Protein 6C4Q (pdb70)

Secondary structure (DSSP, 8-state):
-HHHHTSPPS---HHHHHHHHHHHTS-GGG--TT----S---HHHHH--HHHHHHHS----HHHHHHS-SHHHHHHHHHH--

Structure (mmCIF, N/CA/C/O backbone):
data_6C4Q
#
_entry.id   6C4Q
#
_cell.length_a   51.889
_cell.length_b   51.889
_cell.length_c   74.427
_cell.angle_alpha   90.00
_cell.angle_beta   90.00
_cell.angle_gamma   90.00
#
_symmetry.space_group_name_H-M   'P 43 21 2'
#
loop_
_entity.id
_entity.type
_entity.pdbx_description
1 polymer 'Polyketide synthase Pks13'
2 non-polymer (4S)-2-METHYL-2,4-PENTANEDIOL
3 non-polymer 1,2-ETHANEDIOL
4 water water
#
loop_
_atom_site.group_PDB
_atom_site.id
_atom_site.type_symbol
_atom_site.label_atom_id
_atom_site.label_alt_id
_atom_site.label_comp_id
_atom_site.label_asym_id
_atom_site.label_entity_id
_atom_site.label_seq_id
_atom_site.pdbx_PDB_ins_code
_atom_site.Cartn_x
_atom_site.Cartn_y
_atom_site.Cartn_z
_atom_site.occupancy
_atom_site.B_iso_or_equiv
_atom_site.auth_seq_id
_atom_site.auth_comp_id
_atom_site.auth_asym_id
_atom_site.aut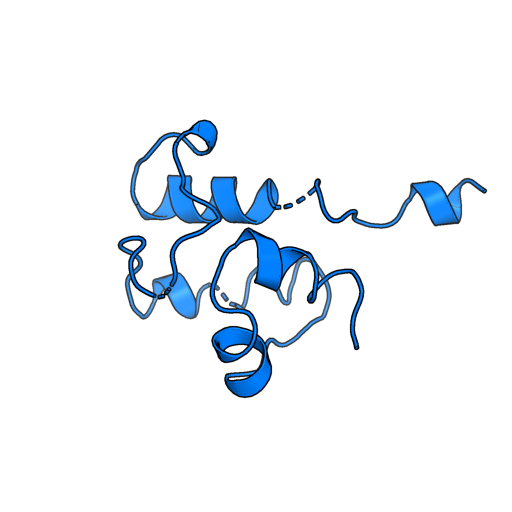h_atom_id
_atom_site.pdbx_PDB_model_num
ATOM 1 N N . ALA A 1 14 ? 19.211 22.976 12.284 1.00 46.32 11 ALA A N 1
ATOM 2 C CA . ALA A 1 14 ? 19.619 22.095 11.139 1.00 44.09 11 ALA A CA 1
ATOM 3 C C . ALA A 1 14 ? 18.482 21.936 10.117 1.00 39.85 11 ALA A C 1
ATOM 4 O O . ALA A 1 14 ? 17.312 22.079 10.479 1.00 37.84 11 ALA A O 1
ATOM 6 N N . PRO A 1 15 ? 18.821 21.643 8.838 1.00 38.39 12 PRO A N 1
ATOM 7 C CA . PRO A 1 15 ? 17.827 21.456 7.771 1.00 35.37 12 PRO A CA 1
ATOM 8 C C . PRO A 1 15 ? 16.614 20.599 8.138 1.00 32.58 12 PRO A C 1
ATOM 9 O O . PRO A 1 15 ? 15.476 21.016 7.907 1.00 31.36 12 PRO A O 1
ATOM 13 N N . ALA A 1 16 ? 16.844 19.426 8.724 1.00 30.33 13 ALA A N 1
ATOM 14 C CA . ALA A 1 16 ? 15.732 18.535 9.048 1.00 28.78 13 ALA A CA 1
ATOM 15 C C . ALA A 1 16 ? 14.844 19.087 10.175 1.00 27.96 13 ALA A C 1
ATOM 16 O O . ALA A 1 16 ? 13.694 18.676 10.284 1.00 28.87 13 ALA A O 1
ATOM 18 N N . GLU A 1 17 ? 15.363 20.012 10.992 1.00 30.53 14 GLU A N 1
ATOM 19 C CA . GLU A 1 17 ? 14.587 20.677 12.059 1.00 30.43 14 GLU A CA 1
ATOM 20 C C . GLU A 1 17 ? 13.683 21.773 11.445 1.00 26.49 14 GLU A C 1
ATOM 21 O O . GLU A 1 17 ? 12.489 21.895 11.780 1.00 27.00 14 GLU A O 1
ATOM 27 N N . ARG A 1 18 ? 14.247 22.548 10.530 1.00 25.02 15 ARG A N 1
ATOM 28 C CA . ARG A 1 18 ? 13.490 23.569 9.814 1.00 24.28 15 ARG A CA 1
ATOM 29 C C . ARG A 1 18 ? 12.446 22.901 8.922 1.00 20.36 15 ARG A C 1
ATOM 30 O O . ARG A 1 18 ? 11.441 23.521 8.539 1.00 21.66 15 ARG A O 1
ATOM 38 N N . ALA A 1 19 ? 12.658 21.625 8.647 1.00 16.86 16 ALA A N 1
ATOM 39 C CA . ALA A 1 19 ? 11.795 20.886 7.746 1.00 15.14 16 ALA A CA 1
ATOM 40 C C . ALA A 1 19 ? 10.434 20.535 8.294 1.00 13.96 16 ALA A C 1
ATOM 41 O O . ALA A 1 19 ? 9.493 20.372 7.502 1.00 13.79 16 ALA A O 1
ATOM 43 N N A GLU A 1 20 ? 10.319 20.400 9.611 0.50 12.70 17 GLU A N 1
ATOM 44 N N B GLU A 1 20 ? 10.330 20.348 9.599 0.50 12.63 17 GLU A N 1
ATOM 45 C CA A GLU A 1 20 ? 9.094 19.926 10.230 0.50 12.86 17 GLU A CA 1
ATOM 46 C CA B GLU A 1 20 ? 9.092 19.891 10.172 0.50 12.11 17 GLU A CA 1
ATOM 47 C C A GLU A 1 20 ? 7.925 20.864 10.064 0.50 13.60 17 GLU A C 1
ATOM 48 C C B GLU A 1 20 ? 7.935 20.839 9.919 0.50 11.16 17 GLU A C 1
ATOM 49 O O A GLU A 1 20 ? 8.093 22.086 10.062 0.50 13.48 17 GLU A O 1
ATOM 50 O O B GLU A 1 20 ? 8.122 22.036 9.696 0.50 14.11 17 GLU A O 1
ATOM 61 N N . LEU A 1 21 ? 6.738 20.271 9.960 1.00 11.80 18 LEU A N 1
ATOM 62 C CA . LEU A 1 21 ? 5.514 21.026 9.887 1.00 11.33 18 LEU A CA 1
ATOM 63 C C . LEU A 1 21 ? 5.429 21.855 11.177 1.00 11.09 18 LEU A C 1
ATOM 64 O O . LEU A 1 21 ? 5.602 21.336 12.279 1.00 11.98 18 LEU A O 1
ATOM 69 N N . THR A 1 22 ? 5.177 23.149 11.029 1.00 10.69 19 THR A N 1
ATOM 70 C CA . THR A 1 22 ? 5.160 24.098 12.152 1.00 11.52 19 THR A CA 1
ATOM 71 C C . THR A 1 22 ? 3.750 24.421 12.637 1.00 10.10 19 THR A C 1
ATOM 72 O O . THR A 1 22 ? 2.760 24.139 11.960 1.00 10.19 19 THR A O 1
ATOM 76 N N . VAL A 1 23 ? 3.664 25.028 13.824 1.00 10.76 20 VAL A N 1
ATOM 77 C CA . VAL A 1 23 ? 2.376 25.459 14.354 1.00 10.46 20 VAL A CA 1
ATOM 78 C C . VAL A 1 23 ? 1.698 26.488 13.413 1.00 10.83 20 VAL A C 1
ATOM 79 O O . VAL A 1 23 ? 0.515 26.333 13.092 1.00 10.72 20 VAL A O 1
ATOM 83 N N . PRO A 1 24 ? 2.437 27.510 12.916 1.00 11.43 21 PRO A N 1
ATOM 84 C CA . PRO A 1 24 ? 1.777 28.421 11.964 1.00 11.80 21 PRO A CA 1
ATOM 85 C C . PRO A 1 24 ? 1.260 27.703 10.711 1.00 11.16 21 PRO A C 1
ATOM 86 O O . PRO A 1 24 ? 0.183 28.043 10.209 1.00 11.31 21 PRO A O 1
ATOM 90 N N A GLU A 1 25 ? 2.023 26.729 10.201 0.50 10.13 22 GLU A N 1
ATOM 91 N N B GLU A 1 25 ? 2.008 26.721 10.208 0.50 10.68 22 GLU A N 1
ATOM 92 C CA A GLU A 1 25 ? 1.548 25.949 9.054 0.50 10.30 22 GLU A CA 1
ATOM 93 C CA B GLU A 1 25 ? 1.536 25.958 9.053 0.50 10.76 22 GLU A CA 1
ATOM 94 C C A GLU A 1 25 ? 0.288 25.152 9.399 0.50 9.77 22 GLU A C 1
ATOM 95 C C B GLU A 1 25 ? 0.307 25.109 9.380 0.50 9.95 22 GLU A C 1
ATOM 96 O O A GLU A 1 25 ? -0.648 25.088 8.597 0.50 10.26 22 GLU A O 1
ATOM 97 O O B GLU A 1 25 ? -0.588 24.961 8.543 0.50 10.36 22 GLU A O 1
ATOM 116 N N . ARG A 1 27 ? -1.943 25.816 11.758 1.00 9.14 24 ARG A N 1
ATOM 117 C CA . ARG A 1 27 ? -3.044 26.767 11.877 1.00 9.38 24 ARG A CA 1
ATOM 118 C C . ARG A 1 27 ? -3.571 27.162 10.503 1.00 9.65 24 ARG A C 1
ATOM 119 O O . ARG A 1 27 ? -4.780 27.218 10.267 1.00 9.98 24 ARG A O 1
ATOM 127 N N . GLN A 1 28 ? -2.650 27.465 9.585 1.00 10.03 25 GLN A N 1
ATOM 128 C CA . GLN A 1 28 ? -3.020 27.850 8.238 1.00 10.06 25 GLN A CA 1
ATOM 129 C C . GLN A 1 28 ? -3.790 26.724 7.546 1.00 10.35 25 GLN A C 1
ATOM 130 O O . GLN A 1 28 ? -4.792 26.964 6.865 1.00 10.80 25 GLN A O 1
ATOM 136 N N . TRP A 1 29 ? -3.318 25.498 7.713 1.00 9.91 26 TRP A N 1
ATOM 137 C CA . TRP A 1 29 ? -3.987 24.355 7.095 1.00 10.15 26 TRP A CA 1
ATOM 138 C C . TRP A 1 29 ? -5.424 24.246 7.619 1.00 9.74 26 TRP A C 1
ATOM 139 O O . TRP A 1 29 ? -6.349 24.031 6.837 1.00 10.76 26 TRP A O 1
ATOM 150 N N . LEU A 1 30 ? -5.618 24.404 8.929 1.00 9.41 27 LEU A N 1
ATOM 151 C CA . LEU A 1 30 ? -6.960 24.336 9.503 1.00 9.61 27 LEU A CA 1
ATOM 152 C C . LEU A 1 30 ? -7.857 25.471 9.026 1.00 9.38 27 LEU A C 1
ATOM 153 O O . LEU A 1 30 ? -9.030 25.254 8.722 1.00 10.10 27 LEU A O 1
ATOM 158 N N . ARG A 1 31 ? -7.330 26.690 8.977 1.00 9.62 28 ARG A N 1
ATOM 159 C CA . ARG A 1 31 ? -8.144 27.806 8.445 1.00 10.99 28 ARG A CA 1
ATOM 160 C C . ARG A 1 31 ? -8.544 27.544 6.987 1.00 11.36 28 ARG A C 1
ATOM 161 O O . ARG A 1 31 ? -9.676 27.813 6.584 1.00 12.13 28 ARG A O 1
ATOM 169 N N . ASN A 1 32 ? -7.599 27.040 6.191 1.00 11.17 29 ASN A N 1
ATOM 170 C CA . ASN A 1 32 ? -7.873 26.715 4.796 1.00 12.65 29 ASN A CA 1
ATOM 171 C C . ASN A 1 32 ? -8.944 25.620 4.688 1.00 11.48 29 ASN A C 1
ATOM 172 O O . ASN A 1 32 ? -9.856 25.709 3.8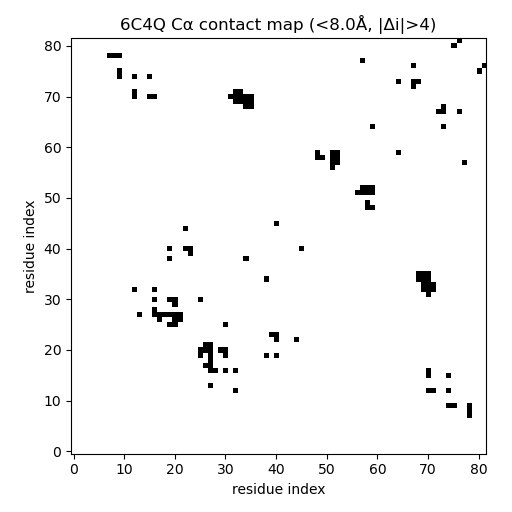67 1.00 12.51 29 ASN A O 1
ATOM 177 N N . TRP A 1 33 ? -8.833 24.588 5.532 1.00 10.59 30 TRP A N 1
ATOM 178 C CA . TRP A 1 33 ? -9.761 23.468 5.492 1.00 11.50 30 TRP A CA 1
ATOM 179 C C . TRP A 1 33 ? -11.171 23.951 5.836 1.00 10.81 30 TRP A C 1
ATOM 180 O O . TRP A 1 33 ? -12.142 23.706 5.098 1.00 11.78 30 TRP A O 1
ATOM 191 N N . VAL A 1 34 ? -11.279 24.641 6.959 1.00 10.73 31 VAL A N 1
ATOM 192 C CA . VAL A 1 34 ? -12.573 25.132 7.414 1.00 11.35 31 VAL A CA 1
ATOM 193 C C . VAL A 1 34 ? -13.160 26.137 6.412 1.00 12.13 31 VAL A C 1
ATOM 194 O O . VAL A 1 34 ? -14.341 26.052 6.065 1.00 13.58 31 VAL A O 1
ATOM 198 N N . GLY A 1 35 ? -12.322 27.047 5.914 1.00 12.38 32 GLY A N 1
ATOM 199 C CA . GLY A 1 35 ? -12.791 28.046 4.950 1.00 13.84 32 GLY A CA 1
ATOM 200 C C . GLY A 1 35 ? -13.398 27.386 3.721 1.00 14.72 32 GLY A C 1
ATOM 201 O O . GLY A 1 35 ? -14.473 27.769 3.255 1.00 17.11 32 GLY A O 1
ATOM 202 N N . LYS A 1 36 ? -12.723 26.371 3.199 1.00 14.38 33 LYS A N 1
ATOM 203 C CA . LYS A 1 36 ? -13.236 25.663 2.027 1.00 16.46 33 LYS A CA 1
ATOM 204 C C . LYS A 1 36 ? -14.555 24.956 2.363 1.00 15.48 33 LYS A C 1
ATOM 205 O O . LYS A 1 36 ? -15.498 24.977 1.562 1.00 18.64 33 LYS A O 1
ATOM 211 N N . ALA A 1 37 ? -14.634 24.354 3.542 1.00 15.29 34 ALA A N 1
ATOM 212 C CA . ALA A 1 37 ? -15.824 23.599 3.918 1.00 15.51 34 ALA A CA 1
ATOM 213 C C . ALA A 1 37 ? -17.056 24.450 4.127 1.00 16.49 34 ALA A C 1
ATOM 214 O O . ALA A 1 37 ? -18.168 24.013 3.828 1.00 21.26 34 ALA A O 1
ATOM 216 N N . VAL A 1 38 ? -16.868 25.660 4.650 1.00 17.19 35 VAL A N 1
ATOM 217 C CA . VAL A 1 38 ? -18.002 26.531 4.966 1.00 19.34 35 VAL A CA 1
ATOM 218 C C . VAL A 1 38 ? -18.190 27.690 3.982 1.00 22.15 35 VAL A C 1
ATOM 219 O O . VAL A 1 38 ? -19.125 28.469 4.125 1.00 24.83 35 VAL A O 1
ATOM 223 N N . GLY A 1 39 ? -17.315 27.793 2.985 1.00 20.66 36 GLY A N 1
ATOM 224 C CA . GLY A 1 39 ? -17.424 28.832 1.963 1.00 24.91 36 GLY A CA 1
ATOM 225 C C . GLY A 1 39 ? -17.065 30.229 2.440 1.00 23.96 36 GLY A C 1
ATOM 226 O O . GLY A 1 39 ? -17.752 31.197 2.103 1.00 29.18 36 GLY A O 1
ATOM 227 N N . LYS A 1 40 ? -15.993 30.327 3.225 1.00 21.90 37 LYS A N 1
ATOM 228 C CA . LYS A 1 40 ? -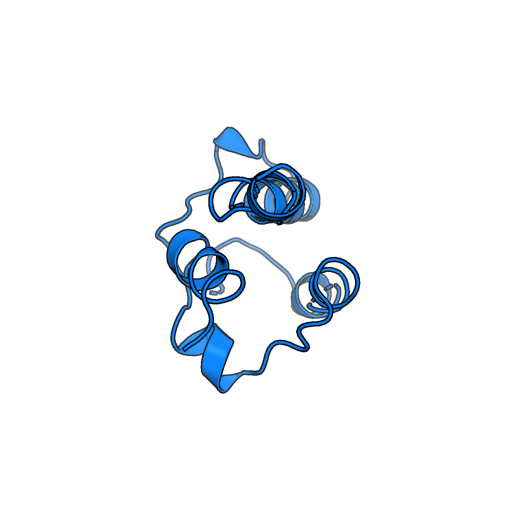15.492 31.604 3.729 1.00 21.94 37 LYS A CA 1
ATOM 229 C C . LYS A 1 40 ? -14.008 31.711 3.464 1.00 19.53 37 LYS A C 1
ATOM 230 O O . LYS A 1 40 ? -13.308 30.693 3.367 1.00 20.42 37 LYS A O 1
ATOM 236 N N . ALA A 1 41 ? -13.522 32.945 3.383 1.00 20.54 38 ALA A N 1
ATOM 237 C CA . ALA A 1 41 ? -12.099 33.200 3.212 1.00 20.72 38 ALA A CA 1
ATOM 238 C C . ALA A 1 41 ? -11.341 32.640 4.425 1.00 18.17 38 ALA A C 1
ATOM 239 O O . ALA A 1 41 ? -11.728 32.902 5.568 1.00 19.08 38 ALA A O 1
ATOM 241 N N . PRO A 1 42 ? -10.258 31.875 4.189 1.00 18.51 39 PRO A N 1
ATOM 242 C CA . PRO A 1 42 ? -9.507 31.322 5.324 1.00 16.73 39 PRO A CA 1
ATOM 243 C C . PRO A 1 42 ? -9.010 32.379 6.319 1.00 17.15 39 PRO A C 1
ATOM 244 O O . PRO A 1 42 ? -8.995 32.125 7.518 1.00 16.72 39 PRO A O 1
ATOM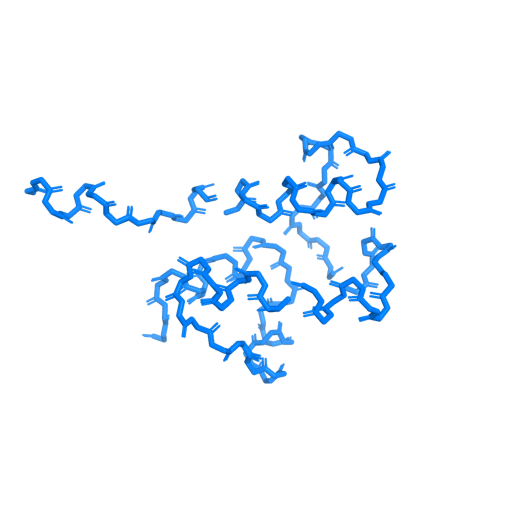 248 N N . ASP A 1 43 ? -8.636 33.565 5.833 1.00 19.10 40 ASP A N 1
ATOM 249 C CA . ASP A 1 43 ? -8.170 34.627 6.731 1.00 22.42 40 ASP A CA 1
ATOM 250 C C . ASP A 1 43 ? -9.254 35.069 7.708 1.00 21.02 40 ASP A C 1
ATOM 251 O O . ASP A 1 43 ? -8.939 35.667 8.738 1.00 23.94 40 ASP A O 1
ATOM 256 N N . SER A 1 44 ? -10.520 34.813 7.375 1.00 20.04 41 SER A N 1
ATOM 257 C CA . SER A 1 44 ? -11.631 35.233 8.234 1.00 20.81 41 SER A CA 1
ATOM 258 C C . SER A 1 44 ? -12.007 34.229 9.318 1.00 18.31 41 SER A C 1
ATOM 259 O O . SER A 1 44 ? -12.835 34.553 10.156 1.00 21.70 41 SER A O 1
ATOM 262 N N . ILE A 1 45 ? -11.422 33.034 9.296 1.00 15.49 42 ILE A N 1
ATOM 263 C CA . ILE A 1 45 ? -11.798 31.987 10.227 1.00 13.60 42 ILE A CA 1
ATOM 264 C C . ILE A 1 45 ? -11.233 32.286 11.615 1.00 12.92 42 ILE A C 1
ATOM 265 O O . ILE A 1 45 ? -10.028 32.511 11.776 1.00 14.62 42 ILE A O 1
ATOM 270 N N . ASP A 1 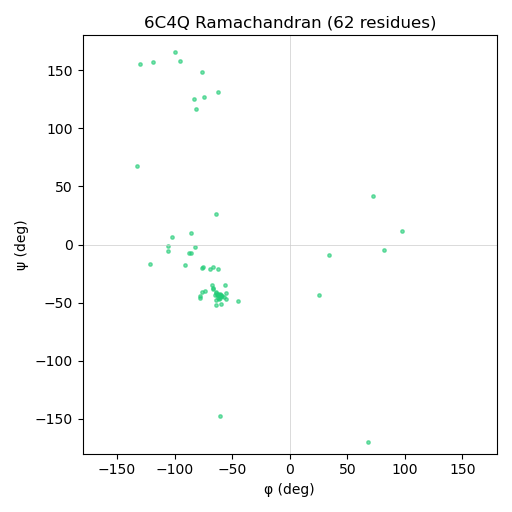46 ? -12.108 32.267 12.607 1.00 12.84 43 ASP A N 1
ATOM 271 C CA . ASP A 1 46 ? -11.723 32.602 13.968 1.00 12.05 43 ASP A CA 1
ATOM 272 C C . ASP A 1 46 ? -11.077 31.402 14.650 1.00 11.18 43 ASP A C 1
ATOM 273 O O . ASP A 1 46 ? -11.723 30.372 14.855 1.00 11.92 43 ASP A O 1
ATOM 278 N N . GLU A 1 47 ? -9.805 31.551 15.013 1.00 10.65 44 GLU A N 1
ATOM 279 C CA . GLU A 1 47 ? -9.049 30.474 15.621 1.00 9.80 44 GLU A CA 1
ATOM 280 C C . GLU A 1 47 ? -9.254 30.307 17.120 1.00 9.10 44 GLU A C 1
ATOM 281 O O . GLU A 1 47 ? -8.673 29.389 17.715 1.00 9.71 44 GLU A O 1
ATOM 287 N N . SER A 1 48 ? -10.066 31.185 17.716 1.00 9.62 45 SER A N 1
ATOM 288 C CA . SER A 1 48 ? -10.284 31.199 19.160 1.00 9.82 45 SER A CA 1
ATOM 289 C C . SER A 1 48 ? -11.622 30.663 19.615 1.00 9.71 45 SER A C 1
ATOM 290 O O . SER A 1 48 ? -11.869 30.599 20.820 1.00 11.48 45 SER A O 1
ATOM 293 N N . VAL A 1 49 ? -12.503 30.341 18.678 1.00 10.48 46 VAL A N 1
ATOM 294 C CA . VAL A 1 49 ? -13.815 29.822 19.057 1.00 10.80 46 VAL A CA 1
ATOM 295 C C . VAL A 1 49 ? -13.789 28.292 19.042 1.00 10.34 46 VAL A C 1
ATOM 296 O O . VAL A 1 49 ? -12.954 27.689 18.378 1.00 10.77 46 VAL A O 1
ATOM 300 N N . PRO A 1 50 ? -14.714 27.646 19.766 1.00 10.58 47 PRO A N 1
ATOM 301 C CA . PRO A 1 50 ? -14.775 26.196 19.710 1.00 10.71 47 PRO A CA 1
ATOM 302 C C . PRO A 1 50 ? -15.049 25.768 18.276 1.00 10.20 47 PRO A C 1
ATOM 303 O O . PRO A 1 50 ? -15.921 26.349 17.602 1.00 10.98 47 PRO A O 1
ATOM 323 N N . VAL A 1 52 ? -16.613 23.358 17.113 1.00 11.30 49 VAL A N 1
ATOM 324 C CA . VAL A 1 52 ? -18.013 22.932 16.897 1.00 12.96 49 VAL A CA 1
ATOM 325 C C . VAL A 1 52 ? -18.931 24.118 16.573 1.00 12.75 49 VAL A C 1
ATOM 326 O O . VAL A 1 52 ? -20.082 23.911 16.187 1.00 14.78 49 VAL A O 1
ATOM 330 N N . GLU A 1 53 ? -18.424 25.346 16.702 1.00 11.87 50 GLU A N 1
ATOM 331 C CA . GLU A 1 53 ? -19.191 26.558 16.367 1.00 13.27 50 GLU A CA 1
ATOM 332 C C . GLU A 1 53 ? -18.826 27.177 15.019 1.00 12.60 50 GLU A C 1
ATOM 333 O O . GLU A 1 53 ? -19.364 28.221 14.668 1.00 17.88 50 GLU A O 1
ATOM 339 N N . LEU A 1 54 ? -17.982 26.512 14.240 1.00 11.33 51 LEU A N 1
ATOM 340 C CA . LEU A 1 54 ? -17.508 27.063 12.979 1.00 11.73 51 LEU A CA 1
ATOM 341 C C . LEU A 1 54 ? -18.394 26.821 11.769 1.00 13.13 51 LEU A C 1
ATOM 342 O O . LEU A 1 54 ? -18.113 27.358 10.695 1.00 16.21 51 LEU A O 1
ATOM 347 N N . GLY A 1 55 ? -19.430 26.007 11.922 1.00 12.38 52 GLY A N 1
ATOM 348 C CA . GLY A 1 55 ? -20.357 25.724 10.826 1.00 13.74 52 GLY A CA 1
ATOM 349 C C . GLY A 1 55 ? -20.085 24.422 10.070 1.00 12.70 52 GLY A C 1
ATOM 350 O O . GLY A 1 55 ? -20.674 24.205 9.014 1.00 14.74 52 GLY A O 1
ATOM 351 N N . LEU A 1 56 ? -19.213 23.573 10.603 1.00 11.90 53 LEU A N 1
ATOM 352 C CA . LEU A 1 56 ? -18.911 22.302 9.958 1.00 12.69 53 LEU A CA 1
ATOM 353 C C . LEU A 1 56 ? -20.031 21.299 10.186 1.00 11.58 53 LEU A C 1
ATOM 354 O O . LEU A 1 56 ? -20.697 21.299 11.232 1.00 13.61 53 LEU A O 1
ATOM 359 N N . SER A 1 57 ? -20.238 20.426 9.216 1.00 12.21 54 SER A N 1
ATOM 360 C CA . SER A 1 57 ? -21.161 19.300 9.374 1.00 12.21 54 SER A CA 1
ATOM 361 C C . SER A 1 57 ? -20.435 18.147 10.070 1.00 11.22 54 SER A C 1
ATOM 362 O O . SER A 1 57 ? -19.192 18.157 10.215 1.00 11.41 54 SER A O 1
ATOM 365 N N A SER A 1 58 ? -21.189 17.129 10.484 0.50 11.67 55 SER A N 1
ATOM 366 N N B SER A 1 58 ? -21.202 17.131 10.474 0.50 11.89 55 SER A N 1
ATOM 367 C CA A SER A 1 58 ? -20.550 15.952 11.068 0.50 10.78 55 SER A CA 1
ATOM 368 C CA B SER A 1 58 ? -20.596 15.944 11.075 0.50 11.45 55 SER A CA 1
ATOM 369 C C A SER A 1 58 ? -19.637 15.275 10.048 0.50 10.27 55 SER A C 1
ATOM 370 C C B SER A 1 58 ? -19.681 15.224 10.069 0.50 11.22 55 SER A C 1
ATOM 371 O O A SER A 1 58 ? -18.525 14.880 10.387 0.50 10.21 55 SER A O 1
ATOM 372 O O B SER A 1 58 ? -18.610 14.757 10.445 0.50 11.62 55 SER A O 1
ATOM 377 N N . ARG A 1 59 ? -20.091 15.147 8.795 1.00 10.92 56 ARG A N 1
ATOM 378 C CA . ARG A 1 59 ? -19.236 14.547 7.775 1.00 11.01 56 ARG A CA 1
ATOM 379 C C . ARG A 1 59 ? -17.990 15.395 7.527 1.00 10.73 56 ARG A C 1
ATOM 380 O O . ARG A 1 59 ? -16.922 14.840 7.245 1.00 11.43 56 ARG A O 1
ATOM 388 N N . ASP A 1 60 ? -18.119 16.729 7.640 1.00 10.66 57 ASP A N 1
ATOM 389 C CA . ASP A 1 60 ? -16.933 17.583 7.537 1.00 11.17 57 ASP A CA 1
ATOM 390 C C . ASP A 1 60 ? -15.924 17.226 8.622 1.00 9.91 57 ASP A C 1
ATOM 391 O O . ASP A 1 60 ? -14.736 17.151 8.362 1.00 10.94 57 ASP A O 1
ATOM 396 N N . ALA A 1 61 ? -16.407 17.027 9.854 1.00 9.84 58 ALA A N 1
ATOM 397 C CA . ALA A 1 61 ? -15.504 16.664 10.952 1.00 10.31 58 ALA A CA 1
ATOM 398 C C . ALA A 1 61 ? -14.771 15.349 10.655 1.00 9.21 58 ALA A C 1
ATOM 399 O O . ALA A 1 61 ? -13.579 15.232 10.923 1.00 10.34 58 ALA A O 1
ATOM 401 N N . 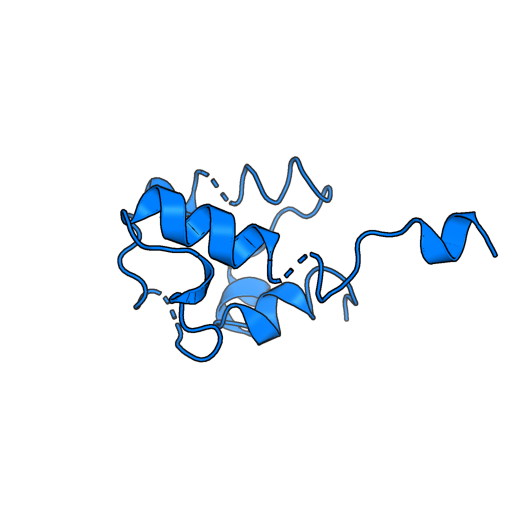VAL A 1 62 ? -15.498 14.363 10.133 1.00 9.19 59 VAL A N 1
ATOM 402 C CA . VAL A 1 62 ? -14.902 13.084 9.782 1.00 9.28 59 VAL A CA 1
ATOM 403 C C . VAL A 1 62 ? -13.831 13.275 8.705 1.00 9.06 59 VAL A C 1
ATOM 404 O O . VAL A 1 62 ? -12.727 12.740 8.827 1.00 10.42 59 VAL A O 1
ATOM 408 N N . ALA A 1 63 ? -14.168 14.044 7.675 1.00 9.46 60 ALA A N 1
ATOM 409 C CA . ALA A 1 63 ? -13.224 14.284 6.576 1.00 9.74 60 ALA A CA 1
ATOM 410 C C . ALA A 1 63 ? -11.985 15.050 7.056 1.00 9.65 60 ALA A C 1
ATOM 411 O O . ALA A 1 63 ? -10.863 14.764 6.640 1.00 10.57 60 ALA A O 1
ATOM 429 N N . ALA A 1 65 ? -10.751 15.082 10.107 1.00 9.48 62 ALA A N 1
ATOM 430 C CA . ALA A 1 65 ? -9.962 14.151 10.906 1.00 9.62 62 ALA A CA 1
ATOM 431 C C . ALA A 1 65 ? -9.134 13.227 10.014 1.00 9.34 62 ALA A C 1
ATOM 432 O O . ALA A 1 65 ? -7.952 12.976 10.289 1.00 10.40 62 ALA A O 1
ATOM 434 N N . ALA A 1 66 ? -9.745 12.721 8.939 1.00 9.91 63 ALA A N 1
ATOM 435 C CA . ALA A 1 66 ? -8.999 11.880 8.000 1.00 10.57 63 ALA A CA 1
ATOM 436 C C . ALA A 1 66 ? -7.871 12.648 7.358 1.00 10.54 63 ALA A C 1
ATOM 437 O O . ALA A 1 66 ? -6.772 12.120 7.166 1.00 11.33 63 ALA A O 1
ATOM 439 N N . ASP A 1 67 ? -8.157 13.884 6.974 1.00 9.51 64 ASP A N 1
ATOM 440 C CA . ASP A 1 67 ? -7.152 14.689 6.334 1.00 9.66 64 ASP A CA 1
ATOM 441 C C . ASP A 1 67 ? -6.001 15.032 7.284 1.00 9.76 64 ASP A C 1
ATOM 442 O O . ASP A 1 67 ? -4.837 15.067 6.861 1.00 10.09 64 ASP A O 1
ATOM 447 N N . ILE A 1 68 ? -6.306 15.280 8.562 1.00 9.06 65 ILE A N 1
ATOM 448 C CA . ILE A 1 68 ? -5.249 15.508 9.537 1.00 9.47 65 ILE A CA 1
ATOM 449 C C . ILE A 1 68 ? -4.363 14.261 9.662 1.00 9.16 65 ILE A C 1
ATOM 450 O O . ILE A 1 68 ? -3.135 14.366 9.753 1.00 9.83 65 ILE A O 1
ATOM 455 N N A GLU A 1 69 ? -5.000 13.093 9.646 0.50 9.33 66 GLU A N 1
ATOM 456 N N B GLU A 1 69 ? -4.977 13.077 9.663 0.50 9.29 66 GLU A N 1
ATOM 457 C CA A GLU A 1 69 ? -4.294 11.828 9.729 0.50 10.65 66 GLU A CA 1
ATOM 458 C CA B GLU A 1 69 ? -4.180 11.863 9.752 0.50 10.23 66 GLU A CA 1
ATOM 459 C C A GLU A 1 69 ? -3.372 11.623 8.516 0.50 10.66 66 GLU A C 1
ATOM 460 C C B GLU A 1 69 ? -3.298 11.712 8.512 0.50 10.05 66 GLU A C 1
ATOM 461 O O A GLU A 1 69 ? -2.262 11.128 8.661 0.50 11.61 66 GLU A O 1
ATOM 462 O O B GLU A 1 69 ? -2.133 11.347 8.625 0.50 10.34 66 GLU A O 1
ATOM 473 N N . ASP A 1 70 ? -3.833 12.024 7.331 1.00 10.11 67 ASP A N 1
ATOM 474 C CA . ASP A 1 70 ? -3.010 11.934 6.115 1.00 10.08 67 ASP A CA 1
ATOM 475 C C . ASP A 1 70 ? -1.864 12.955 6.106 1.00 10.43 67 ASP A C 1
ATOM 476 O O . ASP A 1 70 ? -0.810 12.690 5.556 1.00 12.57 67 ASP A O 1
ATOM 481 N N . LEU A 1 71 ? -2.078 14.107 6.719 1.00 9.83 68 LEU A N 1
ATOM 482 C CA . LEU A 1 71 ? -1.068 15.150 6.772 1.00 9.77 68 LEU A CA 1
ATOM 483 C C . LEU A 1 71 ? 0.050 14.850 7.777 1.00 9.94 68 LEU A C 1
ATOM 484 O O . LEU A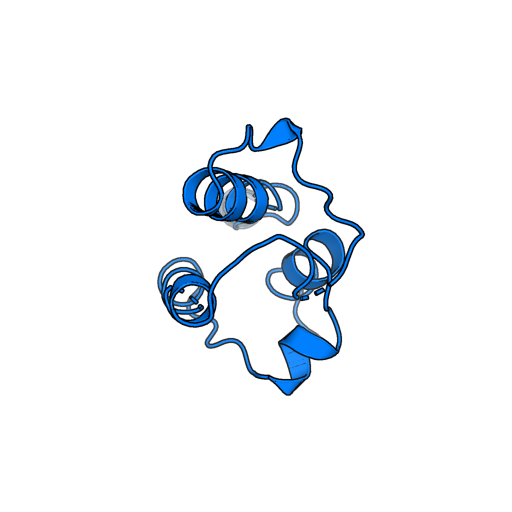 1 71 ? 1.210 15.134 7.506 1.00 11.25 68 LEU A O 1
ATOM 489 N N . THR A 1 72 ? -0.327 14.314 8.939 1.00 10.02 69 THR A N 1
ATOM 490 C CA . THR A 1 72 ? 0.570 14.189 10.088 1.00 10.39 69 THR A CA 1
ATOM 491 C C . THR A 1 72 ? 0.794 12.802 10.620 1.00 11.26 69 THR A C 1
ATOM 492 O O . THR A 1 72 ? 1.730 12.606 11.410 1.00 12.81 69 THR A O 1
ATOM 496 N N . GLY A 1 73 ? -0.070 11.862 10.257 1.00 12.47 70 GLY A N 1
ATOM 497 C CA . GLY A 1 73 ? -0.101 10.543 10.920 1.00 14.41 70 GLY A CA 1
ATOM 498 C C . GLY A 1 73 ? -0.862 10.486 12.242 1.00 13.83 70 GLY A C 1
ATOM 499 O O . GLY A 1 73 ? -0.985 9.405 12.847 1.00 18.19 70 GLY A O 1
ATOM 500 N N . VAL A 1 74 ? -1.341 11.625 12.732 1.00 13.38 71 VAL A N 1
ATOM 501 C CA . VAL A 1 74 ? -2.056 11.651 14.007 1.00 14.42 71 VAL A CA 1
ATOM 502 C C . VAL A 1 74 ? -3.509 11.270 13.783 1.00 12.84 71 VAL A C 1
ATOM 503 O O . VAL A 1 74 ? -4.179 11.880 12.957 1.00 12.50 71 VAL A O 1
ATOM 507 N N . THR A 1 75 ? -3.975 10.254 14.512 1.00 13.26 72 THR A N 1
ATOM 508 C CA . THR A 1 75 ? -5.386 9.915 14.562 1.00 12.10 72 THR A CA 1
ATOM 509 C C . THR A 1 75 ? -5.900 10.687 15.773 1.00 12.33 72 THR A C 1
ATOM 510 O O . THR A 1 75 ? -5.648 10.311 16.925 1.00 13.78 72 THR A O 1
ATOM 514 N N A LEU A 1 76 ? -6.612 11.769 15.518 0.50 10.57 73 LEU A N 1
ATOM 515 N N B LEU A 1 76 ? -6.595 11.794 15.533 0.50 10.62 73 LEU A N 1
ATOM 516 C CA A LEU A 1 76 ? -7.058 12.653 16.580 0.50 11.12 73 LEU A CA 1
ATOM 517 C CA B LEU A 1 76 ? -7.066 12.596 16.659 0.50 10.37 73 LEU A CA 1
ATOM 518 C C A LEU A 1 76 ? -8.163 12.029 17.454 0.50 10.74 73 LEU A C 1
ATOM 519 C C B LEU A 1 76 ? -8.102 11.870 17.461 0.50 9.23 73 LEU A C 1
ATOM 520 O O A LEU A 1 76 ? -9.222 11.664 16.922 0.50 10.49 73 LEU A O 1
ATOM 521 O O B LEU A 1 76 ? -9.052 11.302 16.904 0.50 8.83 73 LEU A O 1
ATOM 530 N N . SER A 1 77 ? -7.920 11.897 18.773 1.00 10.17 74 SER A N 1
ATOM 531 C CA . SER A 1 77 ? -8.913 11.348 19.678 1.00 9.85 74 SER A CA 1
ATOM 532 C C . SER A 1 77 ? -9.930 12.413 20.060 1.00 9.47 74 SER A C 1
ATOM 533 O O . SER A 1 77 ? -9.627 13.618 20.064 1.00 10.09 74 SER A O 1
ATOM 536 N N . VAL A 1 78 ? -11.129 11.958 20.420 1.00 9.70 75 VAL A N 1
ATOM 537 C CA . VAL A 1 78 ? -12.126 12.870 20.979 1.00 9.94 75 VAL A CA 1
ATOM 538 C C . VAL A 1 78 ? -11.572 13.599 22.197 1.00 9.38 75 VAL A C 1
ATOM 539 O O . VAL A 1 78 ? -11.763 14.806 22.346 1.00 9.84 75 VAL A O 1
ATOM 543 N N . ALA A 1 79 ? -10.861 12.869 23.042 1.00 9.84 76 ALA A N 1
ATOM 544 C CA . ALA A 1 79 ? -10.320 13.479 24.254 1.00 10.39 76 ALA A CA 1
ATOM 545 C C . ALA A 1 79 ? -9.371 14.648 23.916 1.00 9.73 76 ALA A C 1
ATOM 546 O O . ALA A 1 79 ? -9.476 15.740 24.487 1.00 11.22 76 ALA A O 1
ATOM 548 N N . VAL A 1 80 ? -8.412 14.406 23.035 1.00 9.61 77 VAL A N 1
ATOM 549 C CA . VAL A 1 80 ? -7.457 15.457 22.701 1.00 10.36 77 VAL A CA 1
ATOM 550 C C . VAL A 1 80 ? -8.149 16.629 22.027 1.00 9.61 77 VAL A C 1
ATOM 551 O O . VAL A 1 80 ? -7.855 17.801 22.312 1.00 10.18 77 VAL A O 1
ATOM 555 N N . ALA A 1 81 ? -9.073 16.333 21.122 1.00 9.74 78 ALA A N 1
ATOM 556 C CA . ALA A 1 81 ? -9.737 17.375 20.357 1.00 9.78 78 ALA A CA 1
ATOM 557 C C . ALA A 1 81 ? -10.569 18.285 21.266 1.00 9.38 78 ALA A C 1
ATOM 558 O O . ALA A 1 81 ? -10.466 19.513 21.177 1.00 10.55 78 ALA A O 1
ATOM 560 N N . PHE A 1 82 ? -11.372 17.706 22.155 1.00 9.02 79 PHE A N 1
ATOM 561 C CA . PHE A 1 82 ? -12.195 18.531 23.021 1.00 8.91 79 PHE A CA 1
ATOM 562 C C . PHE A 1 82 ? -11.401 19.187 24.144 1.00 8.77 79 PHE A C 1
ATOM 563 O O . PHE A 1 82 ? -11.857 20.183 24.704 1.00 9.48 79 PHE A O 1
ATOM 571 N N . ALA A 1 83 ? -10.221 18.654 24.451 1.00 8.69 80 ALA A N 1
ATOM 572 C CA . ALA A 1 83 ? -9.324 19.298 25.410 1.00 8.29 80 ALA A CA 1
ATOM 573 C C . ALA A 1 83 ? -8.611 20.503 24.793 1.00 8.18 80 ALA A C 1
ATOM 574 O O . ALA A 1 83 ? -8.099 21.358 25.520 1.00 8.74 80 ALA A O 1
ATOM 576 N N . HIS A 1 84 ? -8.553 20.553 23.451 1.00 8.13 81 HIS A N 1
ATOM 577 C CA . HIS A 1 84 ? -7.902 21.643 22.701 1.00 7.84 81 HIS A CA 1
ATOM 578 C C . HIS A 1 84 ? -8.882 22.050 21.605 1.00 8.01 81 HIS A C 1
ATOM 579 O O . HIS A 1 84 ? -8.638 21.834 20.415 1.00 8.84 81 HIS A O 1
ATOM 586 N N . PRO A 1 85 ? -10.019 22.639 22.005 1.00 8.11 82 PRO A N 1
ATOM 587 C CA . PRO A 1 85 ? -11.173 22.710 21.116 1.00 8.66 82 PRO A CA 1
ATOM 588 C C . PRO A 1 85 ? -11.224 23.865 20.149 1.00 8.90 82 PRO A C 1
ATOM 589 O O . PRO A 1 85 ? -12.254 24.051 19.511 1.00 12.65 82 PRO A O 1
ATOM 593 N N . THR A 1 86 ? -10.141 24.621 20.014 1.00 8.17 83 THR A N 1
ATOM 594 C CA . THR A 1 86 ? -10.064 25.776 19.135 1.00 8.42 83 THR A CA 1
ATOM 595 C C . THR A 1 86 ? -8.983 25.507 18.097 1.00 8.28 83 THR A C 1
ATOM 596 O O . THR A 1 86 ? -8.082 24.704 18.329 1.00 8.72 83 THR A O 1
ATOM 600 N N . ILE A 1 87 ? -9.049 26.182 16.953 1.00 8.08 84 ILE A N 1
ATOM 601 C CA . ILE A 1 87 ? -8.005 25.953 15.954 1.00 8.59 84 ILE A CA 1
ATOM 602 C C . ILE A 1 87 ? -6.626 26.200 16.530 1.00 8.57 84 ILE A C 1
ATOM 603 O O . ILE A 1 87 ? -5.699 25.425 16.305 1.00 9.40 84 ILE A O 1
ATOM 608 N N . GLU A 1 88 ? -6.457 27.312 17.241 1.00 8.77 85 GLU A N 1
ATOM 609 C CA . GLU A 1 88 ? -5.108 27.633 17.680 1.00 9.83 85 GLU A CA 1
ATOM 610 C C . GLU A 1 88 ? -4.572 26.640 18.701 1.00 8.86 85 GLU A C 1
ATOM 611 O O . GLU A 1 88 ? -3.405 26.280 18.638 1.00 10.55 85 GLU A O 1
ATOM 617 N N . SER A 1 89 ? -5.426 26.171 19.619 1.00 8.37 86 SER A N 1
ATOM 618 C CA . SER A 1 89 ? -4.971 25.191 20.619 1.00 8.61 86 SER A CA 1
ATOM 619 C C . SER A 1 89 ? -4.785 23.809 19.997 1.00 8.45 86 SER A C 1
ATOM 620 O O . SER A 1 89 ? -3.827 23.108 20.313 1.00 9.45 86 SER A O 1
ATOM 623 N N . LEU A 1 90 ? -5.694 23.418 19.112 1.00 8.05 87 LEU A N 1
ATOM 624 C CA . LEU A 1 90 ? -5.570 22.124 18.454 1.00 8.30 87 LEU A CA 1
ATOM 625 C C . LEU A 1 90 ? -4.301 22.068 17.619 1.00 8.84 87 LEU A C 1
ATOM 626 O O . LEU A 1 90 ? -3.561 21.085 17.651 1.00 9.27 87 LEU A O 1
ATOM 631 N N . ALA A 1 91 ? -4.052 23.124 16.847 1.00 8.63 88 ALA A N 1
ATOM 632 C CA . ALA A 1 91 ? -2.865 23.153 16.000 1.00 9.28 88 ALA A CA 1
ATOM 633 C C . ALA A 1 91 ? -1.597 23.005 16.822 1.00 9.22 88 ALA A C 1
ATOM 634 O O . ALA A 1 91 ? -0.696 22.258 16.452 1.00 9.89 88 ALA A O 1
ATOM 636 N N . THR A 1 92 ? -1.541 23.728 17.935 1.00 9.35 89 THR A N 1
ATOM 637 C CA . THR A 1 92 ? -0.372 23.659 18.797 1.00 10.12 89 THR A CA 1
ATOM 638 C C . THR A 1 92 ? -0.170 22.234 19.313 1.00 9.17 89 THR A C 1
ATOM 639 O O . THR A 1 92 ? 0.947 21.701 19.303 1.00 10.04 89 THR A O 1
ATOM 643 N N A ARG A 1 93 ? -1.251 21.596 19.767 0.60 8.99 90 ARG A N 1
ATOM 644 N N B ARG A 1 93 ? -1.262 21.619 19.755 0.40 9.49 90 ARG A N 1
ATOM 645 C CA A ARG A 1 93 ? -1.141 20.246 20.318 0.60 9.05 90 ARG A CA 1
ATOM 646 C CA B ARG A 1 93 ? -1.197 20.283 20.294 0.40 9.87 90 ARG A CA 1
ATOM 647 C C A ARG A 1 93 ? -0.815 19.186 19.264 0.60 8.93 90 ARG A C 1
ATOM 648 C C B ARG A 1 93 ? -0.759 19.265 19.250 0.40 9.54 90 ARG A C 1
ATOM 649 O O A ARG A 1 93 ? -0.093 18.233 19.547 0.60 9.90 90 ARG A O 1
ATOM 650 O O B ARG A 1 93 ? 0.129 18.454 19.512 0.40 10.02 90 ARG A O 1
ATOM 665 N N . ILE A 1 94 ? -1.348 19.332 18.059 1.00 9.14 91 ILE A N 1
ATOM 666 C CA . ILE A 1 94 ? -1.007 18.367 17.003 1.00 10.01 91 ILE A CA 1
ATOM 667 C C . ILE A 1 94 ? 0.498 18.376 16.751 1.00 10.24 91 ILE A C 1
ATOM 668 O O . ILE A 1 94 ? 1.129 17.325 16.594 1.00 10.94 91 ILE A O 1
ATOM 673 N N . ILE A 1 95 ? 1.073 19.574 16.680 1.00 9.68 92 ILE A N 1
ATOM 674 C CA . ILE A 1 95 ? 2.497 19.712 16.369 1.00 10.54 92 ILE A CA 1
ATOM 675 C C . ILE A 1 95 ? 3.404 19.407 17.557 1.00 11.91 92 ILE A C 1
ATOM 676 O O . ILE A 1 95 ? 4.395 18.697 17.423 1.00 13.35 92 ILE A O 1
ATOM 681 N N . GLU A 1 96 ? 3.064 19.960 18.720 1.00 11.77 93 GLU A N 1
ATOM 682 C CA . GLU A 1 96 ? 3.958 19.871 19.867 1.00 12.89 93 GLU A CA 1
ATOM 683 C C . GLU A 1 96 ? 3.734 18.670 20.758 1.00 14.58 93 GLU A C 1
ATOM 684 O O . GLU A 1 96 ? 4.639 18.336 21.530 1.00 18.79 93 GLU A O 1
ATOM 690 N N . GLY A 1 97 ? 2.586 18.009 20.671 1.00 16.71 94 GLY A N 1
ATOM 691 C CA . GLY A 1 97 ? 2.309 16.824 21.503 1.00 20.79 94 GLY A CA 1
ATOM 692 C C . GLY A 1 97 ? 2.174 17.164 22.974 1.00 23.99 94 GLY A C 1
ATOM 693 O O . GLY A 1 97 ? 2.111 18.337 23.341 1.00 25.03 94 GLY A O 1
ATOM 694 N N . GLU A 1 98 ? 2.135 16.146 23.830 1.00 32.30 95 GLU A N 1
ATOM 695 C CA . GLU A 1 98 ? 2.025 16.408 25.268 1.00 34.52 95 GLU A CA 1
ATOM 696 C C . GLU A 1 98 ? 3.370 16.903 25.784 1.00 36.20 95 GLU A C 1
ATOM 697 O O . GLU A 1 98 ? 4.422 16.422 25.347 1.00 35.54 95 GLU A O 1
#

Sequence (82 aa):
APAERAEELTVPEERQWLRNWVGKAVGKAPDSIDESVPVELGLSSSRDAVAAADIEEDLTGVTLLSVAVAFAHPTIESLATRRIIEGE

Foldseek 3Di:
DVVVVVDCDLVVLLVVLVLLCVQQVHDSVPQDQPDFVPSPHDPVSVVVCVVLCVVQVDSDDPVLCVVQGGSNSSSCCSRPPD

Nearest PDB structures (foldseek):
  6c4q-assembly1_A  TM=1.012E+00  e=3.230E-12  Mycobacterium tuberculosis H37Rv
  6d8j-assembly1_A  TM=1.008E+00  e=9.951E-11  Mycobacterium tuberculosis H37Rv
  6u0j-assembly1_B  TM=6.837E-01  e=6.804E-03  Escherichia coli str. K-12 substr. DH10B
  6n3p-assembly1_I  TM=6.959E-01  e=9.191E-03  Escherichia coli
  4neo-assembly1_A  TM=6.039E-01  e=3.892E-02  Streptomyces verticillus

Organism: Mycobacterium tuberculosis (strain ATCC 25618 / H37Rv) (NCBI:txid83332)

InterPro domains:
  IPR001031 Thioesterase [PF00975] (1470-1565)
  IPR001227 Acyl transferase domain superfamily [G3DSA:3.40.366.10]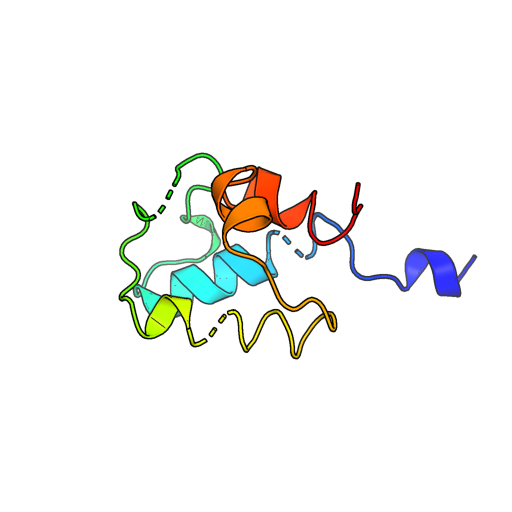 (628-1040)
  IPR009081 Phosphopantetheine binding ACP domain [PF00550] (25-91)
  IPR009081 Phosphopantetheine binding ACP domain [PF00550] (1241-1283)
  IPR009081 Phosphopantetheine binding ACP domain [PS50075] (17-95)
  IPR009081 Phosphopantetheine binding ACP domain [PS50075] (1232-1309)
  IPR014030 Beta-ketoacyl synthase-like, N-terminal domain [PF00109] (118-366)
  IPR014031 Beta-ketoacyl synthase, C-terminal domain [PF02801] (374-491)
  IPR014043 Acyl transferase domain [PF00698] (713-1036)
  IPR014043 Acyl transferase domain [SM00827] (715-1019)
  IPR016035 Acyl transferase/acyl hydrolase/lysophospholipase [SSF52151] (713-1000)
  IPR016036 Malonyl-CoA ACP transacylase, ACP-binding [SSF55048] (845-901)
  IPR016039 Thiolase-like [G3DSA:3.40.47.10] (113-594)
  IPR016039 Thiolase-like [SSF53901] (118-540)
  IPR018201 Beta-ketoacyl synthase, active site [PS00606] (278-294)
  IPR020806 Polyketide synthase-like, phosphopantetheine-binding domain [SM00823] (24-95)
  IPR020806 Polyketide synthase-like, phosphopantetheine-binding domain [SM00823] (1235-1290)
  IPR020841 Polyketide synthase, beta-ketoacyl synthase domain [PS52004] (116-541)
  IPR020841 Polyketide synthase, beta-ketoacyl synthase domain [SM00825] (119-544)
  IPR029058 Alpha/Beta hydrolase fold [G3DSA:3.40.50.1820] (1456-1719)

B-factor: mean 16.93, std 9.0, range [7.84, 52.82]

Radius of gyration: 12.72 Å; Cα contacts (8 Å, |Δi|>4): 75; chains: 1; bounding box: 41×25×23 Å

Solvent-accessible surface area: 5478 Å² total